Protein AF-A0A433QSH3-F1 (afdb_monomer)

Foldseek 3Di:
DDPVVLVVLCVVVVQDDCPVDDDPVRSVVSNVVVVVPDDDPPVVVVVVVVVCVVCPPPPDDPPDPPVPD

Radius of gyration: 14.86 Å; Cα contacts (8 Å, |Δi|>4): 14; chains: 1; bounding box: 36×29×31 Å

InterPro domains:
  IPR024145 Histone deacetylase complex subunit SAP30/SAP30-like [PTHR13286] (1-56)
  IPR025718 Histone deacetylase complex subunit SAP30, Sin3 binding domain [PF13867] (3-53)
  IPR038291 SAP30, C-terminal domain superfamily [G3DSA:6.10.160.20] (1-62)

Organism: NCBI:txid994334

Solvent-accessible surface area (backbone atoms only — not comparable to full-atom values): 4540 Å² total; per-residue (Å²): 134,57,70,65,57,48,51,48,51,37,61,7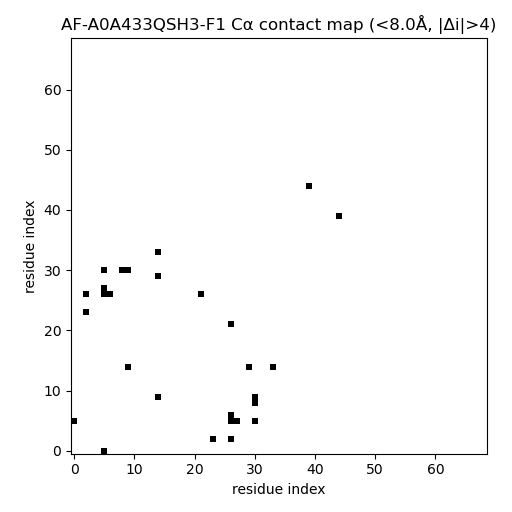7,68,61,65,86,74,87,60,94,79,67,55,69,65,58,46,49,54,54,49,53,60,52,56,76,68,59,83,83,56,63,68,63,52,54,53,54,48,53,52,51,62,77,44,66,83,65,86,68,70,90,66,75,77,75,78,81,123

Nearest PDB structures (foldseek):
  2ld7-assembly1_A  TM=7.901E-01  e=2.614E-02  Mus musculus

pLDDT: mean 80.41, std 17.68, range [37.06, 94.5]

Sequence (69 aa):
MDVLTLRKYKRINKISKIKAKQTREELVSAVTRHFSTIPVKEIEVVTTFLYSVQNKGTRFAPLIVFSNM

Secondary structure (DSSP, 8-state):
--HHHHHHHHHHTT-----SS--HHHHHHHHHHHHTTSPP-HHHHHHHHHHHHHTTTS------SSS--

Mean predicted aligned error: 8.75 Å

Structure (mmCIF, N/CA/C/O backbone):
data_AF-A0A433QSH3-F1
#
_entry.id   AF-A0A433QSH3-F1
#
loop_
_atom_site.group_PDB
_atom_site.id
_atom_site.type_symbol
_atom_site.label_atom_id
_atom_site.label_alt_id
_atom_site.label_comp_id
_atom_site.label_asym_id
_atom_site.label_entity_id
_atom_site.label_seq_id
_atom_site.pdbx_PDB_ins_code
_atom_site.Cartn_x
_atom_site.Cartn_y
_atom_site.Cartn_z
_atom_site.occupancy
_atom_site.B_iso_or_equiv
_atom_site.auth_seq_id
_atom_site.auth_comp_id
_atom_site.auth_asym_id
_atom_site.auth_atom_id
_atom_site.pdbx_PDB_model_num
ATOM 1 N N . MET A 1 1 ? -8.973 -4.139 0.526 1.00 76.12 1 MET A N 1
ATOM 2 C CA . MET A 1 1 ? -7.951 -4.126 1.596 1.00 76.12 1 MET A CA 1
ATOM 3 C C . MET A 1 1 ? -8.625 -4.165 2.955 1.00 76.12 1 MET A C 1
ATOM 5 O O . MET A 1 1 ? -9.677 -3.552 3.132 1.00 76.12 1 MET A O 1
ATOM 9 N N . ASP A 1 2 ? -8.032 -4.893 3.889 1.00 92.50 2 ASP A N 1
ATOM 10 C CA . ASP A 1 2 ? -8.399 -4.900 5.303 1.00 92.50 2 ASP A CA 1
ATOM 11 C C . ASP A 1 2 ? -7.913 -3.621 6.018 1.00 92.50 2 ASP A C 1
ATOM 13 O O . ASP A 1 2 ? -7.056 -2.881 5.525 1.00 92.50 2 ASP A O 1
ATOM 17 N N . VAL A 1 3 ? -8.467 -3.351 7.202 1.00 90.38 3 VAL A N 1
ATOM 18 C CA . VAL A 1 3 ? -8.178 -2.130 7.975 1.00 90.38 3 VAL A CA 1
ATOM 19 C C . VAL A 1 3 ? -6.715 -2.065 8.432 1.00 90.38 3 VAL A C 1
ATOM 21 O O . VAL A 1 3 ? -6.150 -0.970 8.496 1.00 90.38 3 VAL A O 1
ATOM 24 N N . LEU A 1 4 ? -6.074 -3.203 8.727 1.00 91.38 4 LEU A N 1
ATOM 25 C CA . LEU A 1 4 ? -4.675 -3.228 9.162 1.00 91.38 4 LEU A CA 1
ATOM 26 C C . LEU A 1 4 ? -3.742 -2.873 8.002 1.00 91.38 4 LEU A C 1
ATOM 28 O O . LEU A 1 4 ?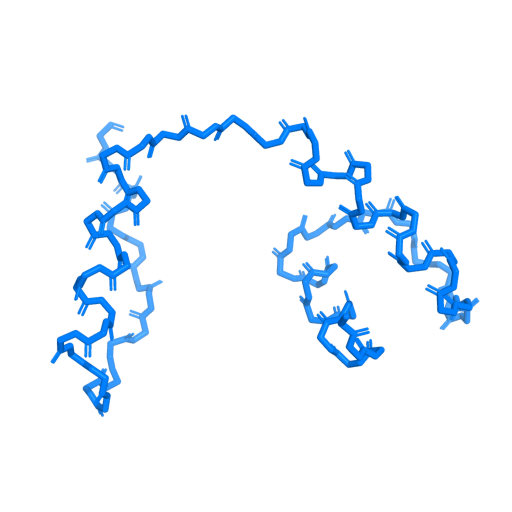 -2.837 -2.053 8.185 1.00 91.38 4 LEU A O 1
ATOM 32 N N . THR A 1 5 ? -4.003 -3.397 6.804 1.00 92.56 5 THR A N 1
ATOM 33 C CA . THR A 1 5 ? -3.262 -3.030 5.589 1.00 92.56 5 THR A CA 1
ATOM 34 C C . THR A 1 5 ? -3.445 -1.559 5.235 1.00 92.56 5 THR A C 1
ATOM 36 O O . THR A 1 5 ? -2.453 -0.886 4.957 1.00 92.56 5 THR A O 1
ATOM 39 N N . LEU A 1 6 ? -4.662 -1.011 5.333 1.00 91.56 6 LEU A N 1
ATOM 40 C CA . LEU A 1 6 ? -4.900 0.423 5.108 1.00 91.56 6 LEU A CA 1
ATOM 41 C C . LEU A 1 6 ? -4.116 1.295 6.106 1.00 91.56 6 LEU A C 1
ATOM 43 O O . LEU A 1 6 ? -3.475 2.275 5.719 1.00 91.56 6 LEU A O 1
ATOM 47 N N . ARG A 1 7 ? -4.089 0.911 7.389 1.00 90.00 7 ARG A N 1
ATOM 48 C CA . ARG A 1 7 ? -3.288 1.596 8.420 1.00 90.00 7 ARG A CA 1
ATOM 49 C C . ARG A 1 7 ? -1.785 1.462 8.169 1.00 90.00 7 ARG A C 1
ATOM 51 O O . ARG A 1 7 ? -1.053 2.432 8.366 1.00 90.00 7 ARG A O 1
ATOM 58 N N . LYS A 1 8 ? -1.318 0.292 7.722 1.00 91.06 8 LYS A N 1
ATOM 59 C CA . LYS A 1 8 ? 0.086 0.059 7.351 1.00 91.06 8 LYS A CA 1
ATOM 60 C C . LYS A 1 8 ? 0.486 0.930 6.162 1.00 91.06 8 LYS A C 1
ATOM 62 O O . LYS A 1 8 ? 1.502 1.614 6.251 1.00 91.06 8 LYS A O 1
ATOM 67 N N . TYR A 1 9 ? -0.326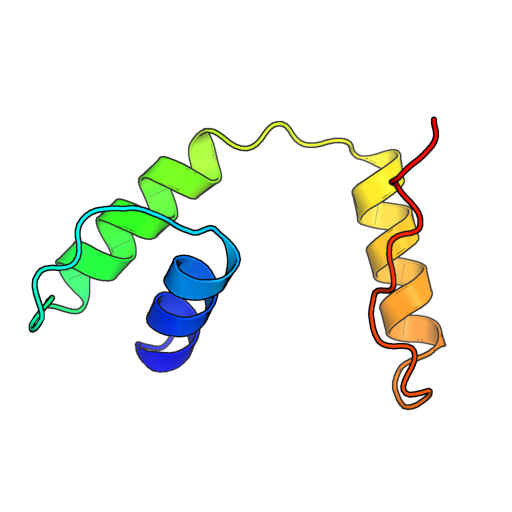 0.960 5.106 1.00 92.12 9 TYR A N 1
ATOM 68 C CA . TYR A 1 9 ? -0.105 1.804 3.932 1.00 92.12 9 TYR A CA 1
ATOM 69 C C . TYR A 1 9 ? -0.002 3.277 4.332 1.00 92.12 9 TYR A C 1
ATOM 71 O O . TYR A 1 9 ? 0.973 3.941 3.984 1.00 92.12 9 TYR A O 1
ATOM 79 N N . LYS A 1 10 ? -0.954 3.766 5.138 1.00 89.50 10 LYS A N 1
ATOM 80 C CA . LYS A 1 10 ? -0.950 5.138 5.659 1.00 89.50 10 LYS A CA 1
ATOM 81 C C . LYS A 1 10 ? 0.329 5.465 6.438 1.00 89.50 10 LYS A C 1
ATOM 83 O O . LYS A 1 10 ? 0.894 6.538 6.250 1.00 89.50 10 LYS A O 1
ATOM 88 N N . ARG A 1 11 ? 0.780 4.547 7.304 1.00 88.75 11 ARG A N 1
ATOM 89 C CA . ARG A 1 11 ? 1.993 4.707 8.123 1.00 88.75 11 ARG A CA 1
ATOM 90 C C . ARG A 1 11 ? 3.252 4.799 7.260 1.00 88.75 11 ARG A C 1
ATOM 92 O O . ARG A 1 11 ? 4.055 5.697 7.476 1.00 88.75 11 ARG A O 1
ATOM 99 N N . ILE A 1 12 ? 3.407 3.889 6.296 1.00 91.12 12 ILE A N 1
ATOM 100 C CA . ILE A 1 12 ? 4.582 3.831 5.410 1.00 91.12 12 ILE A CA 1
ATOM 101 C C . ILE A 1 12 ? 4.646 5.075 4.517 1.00 91.12 12 ILE A C 1
ATOM 103 O O . ILE A 1 12 ? 5.700 5.689 4.402 1.00 91.12 12 ILE A O 1
ATOM 107 N N . ASN A 1 13 ? 3.507 5.487 3.956 1.00 89.50 13 ASN A N 1
ATOM 108 C CA . ASN A 1 13 ? 3.416 6.630 3.043 1.00 89.50 13 ASN A CA 1
ATOM 109 C C . ASN A 1 13 ? 3.219 7.978 3.757 1.00 89.50 13 ASN A C 1
ATOM 111 O O . ASN A 1 13 ? 2.971 8.987 3.108 1.00 89.50 13 ASN A O 1
ATOM 115 N N . LYS A 1 14 ? 3.292 8.008 5.097 1.00 89.06 14 LYS A N 1
ATOM 116 C CA . LYS A 1 14 ? 3.193 9.225 5.925 1.00 89.06 14 LYS A CA 1
ATOM 117 C C . LYS A 1 14 ? 1.996 10.131 5.574 1.00 89.06 14 LYS A C 1
ATOM 119 O O . LYS A 1 14 ? 2.091 11.351 5.679 1.00 89.06 14 LYS A O 1
ATOM 124 N N . ILE A 1 15 ? 0.851 9.548 5.200 1.00 88.44 15 ILE A N 1
ATOM 125 C CA . ILE A 1 15 ? -0.351 10.299 4.796 1.00 88.44 15 ILE A CA 1
ATOM 126 C C . ILE A 1 15 ? -0.920 11.008 6.036 1.00 88.44 15 ILE A C 1
ATOM 128 O O . ILE A 1 15 ? -1.562 10.394 6.900 1.00 88.44 15 ILE A O 1
ATOM 132 N N . SER A 1 16 ? -0.629 12.302 6.165 1.00 69.69 16 SER A N 1
ATOM 133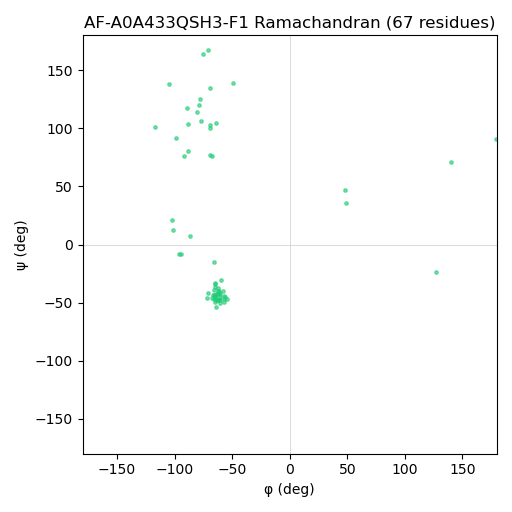 C CA . SER A 1 16 ? -0.888 13.106 7.357 1.00 69.69 16 SER A CA 1
ATOM 134 C C . SER A 1 16 ? -2.344 13.580 7.433 1.00 69.69 16 SER A C 1
ATOM 136 O O . SER A 1 16 ? -2.833 14.358 6.622 1.00 69.69 16 SER A O 1
ATOM 138 N N . LYS A 1 17 ? -3.037 13.053 8.449 1.00 64.31 17 LYS A N 1
ATOM 139 C CA . LYS A 1 17 ? -4.155 13.614 9.236 1.00 64.31 17 LYS A CA 1
ATOM 140 C C . LYS A 1 17 ? -4.511 12.518 10.236 1.00 64.31 17 LYS A C 1
ATOM 142 O O . LYS A 1 17 ? -5.207 11.548 9.922 1.00 64.31 17 LYS A O 1
ATOM 147 N N . ILE A 1 18 ? -3.881 12.570 11.405 1.00 58.47 18 ILE A N 1
ATOM 148 C CA . ILE A 1 18 ? -4.029 11.559 12.456 1.00 58.47 18 ILE A CA 1
ATOM 149 C C . ILE A 1 18 ? -5.210 11.988 13.323 1.00 58.47 18 ILE A C 1
ATOM 151 O O . ILE A 1 18 ? -5.041 12.577 14.381 1.00 58.47 18 ILE A O 1
ATOM 155 N N . LYS A 1 19 ? -6.431 11.709 12.862 1.00 65.19 19 LYS A N 1
ATOM 156 C CA . LYS A 1 19 ? -7.528 11.521 13.813 1.00 65.19 19 LYS A CA 1
ATOM 157 C C . LYS A 1 19 ? -7.357 10.116 14.392 1.00 65.19 19 LYS A C 1
ATOM 159 O O . LYS A 1 19 ? -7.204 9.158 13.637 1.00 65.19 19 LYS A O 1
ATOM 164 N N . ALA A 1 20 ? -7.296 9.995 15.718 1.00 64.31 20 ALA A N 1
ATOM 165 C CA . ALA A 1 20 ? -6.978 8.734 16.403 1.00 64.31 20 ALA A CA 1
ATOM 166 C C . ALA A 1 20 ? -7.973 7.601 16.073 1.00 64.31 20 ALA A C 1
ATOM 168 O O . ALA A 1 20 ? -7.601 6.428 16.008 1.00 64.31 20 ALA A O 1
ATOM 169 N N . LYS A 1 21 ? -9.230 7.959 15.791 1.00 71.06 21 LYS A N 1
ATOM 170 C CA . LYS A 1 21 ? -10.284 7.049 15.341 1.00 71.06 21 LYS A CA 1
ATOM 171 C C . LYS A 1 21 ? -10.719 7.460 13.938 1.00 71.06 21 LYS A C 1
ATOM 173 O O . LYS A 1 21 ? -11.445 8.433 13.794 1.00 71.06 21 LYS A O 1
ATOM 178 N N . GLN A 1 22 ? -10.230 6.740 12.931 1.00 80.88 22 GLN A N 1
ATOM 179 C CA . GLN A 1 22 ? -10.740 6.827 11.564 1.00 80.88 22 GLN A CA 1
ATOM 180 C C . GLN A 1 22 ? -11.579 5.600 11.258 1.00 80.88 22 GLN A C 1
ATOM 182 O O . GLN A 1 22 ? -11.190 4.481 11.622 1.00 80.88 22 GLN A O 1
ATOM 187 N N . THR A 1 23 ? -12.702 5.818 10.585 1.00 89.75 23 THR A N 1
ATOM 188 C CA . THR A 1 23 ? -13.520 4.728 10.054 1.00 89.75 23 THR A CA 1
ATOM 189 C C . THR A 1 23 ? -12.812 4.067 8.872 1.00 89.75 23 THR A C 1
ATOM 191 O O . THR A 1 23 ? -11.806 4.561 8.345 1.00 89.75 23 THR A O 1
ATOM 194 N N . ARG A 1 24 ? -13.311 2.905 8.450 1.00 90.06 24 ARG A N 1
ATOM 195 C CA . ARG A 1 24 ? -12.758 2.193 7.296 1.00 90.06 24 ARG A CA 1
ATOM 196 C C . ARG A 1 24 ? -12.893 3.030 6.021 1.00 90.06 24 ARG A C 1
ATOM 198 O O . ARG A 1 24 ? -11.979 3.043 5.203 1.00 90.06 24 ARG A O 1
ATOM 205 N N . GLU A 1 25 ? -13.996 3.746 5.884 1.00 91.19 25 GLU A N 1
ATOM 206 C CA . GLU A 1 25 ? -14.352 4.565 4.727 1.00 91.19 25 GLU A CA 1
ATOM 207 C C . GLU A 1 25 ? -13.393 5.753 4.595 1.00 91.19 25 GLU A C 1
ATOM 209 O O . GLU A 1 25 ? -12.863 6.010 3.513 1.00 91.19 25 GLU A O 1
ATOM 214 N N . GLU A 1 26 ? -13.081 6.416 5.712 1.00 89.62 26 GLU A N 1
ATOM 215 C CA . GLU A 1 26 ? -12.080 7.485 5.757 1.00 89.62 26 GLU A CA 1
ATOM 216 C C . GLU A 1 26 ? -10.684 6.982 5.367 1.00 89.62 26 GLU A C 1
ATOM 218 O O . GLU A 1 26 ? -9.950 7.669 4.652 1.00 89.62 26 GLU A O 1
ATOM 223 N N . LEU A 1 27 ? -10.314 5.777 5.816 1.00 90.00 27 LEU A N 1
ATOM 224 C CA . LEU A 1 27 ? -9.041 5.156 5.455 1.00 90.00 27 LEU A CA 1
ATOM 225 C C . LEU A 1 27 ? -8.973 4.842 3.958 1.00 90.00 27 LEU A C 1
ATOM 227 O O . LEU A 1 27 ? -7.963 5.150 3.330 1.00 90.00 27 LEU A O 1
ATOM 231 N N . VAL A 1 28 ? -10.030 4.263 3.384 1.00 93.31 28 VAL A N 1
ATOM 232 C CA . VAL A 1 28 ? -10.092 3.967 1.945 1.00 93.31 28 VAL A CA 1
ATOM 233 C C . VAL A 1 28 ? -9.983 5.253 1.135 1.00 93.31 28 VAL A C 1
ATOM 235 O O . VAL A 1 28 ? -9.113 5.343 0.277 1.00 93.31 28 VAL A O 1
ATOM 238 N N . SER A 1 29 ? -10.786 6.270 1.455 1.00 92.25 29 SER A N 1
ATOM 239 C CA . SER A 1 29 ? -10.769 7.554 0.744 1.00 92.25 29 SER A CA 1
ATOM 240 C C . SER A 1 29 ? -9.378 8.204 0.752 1.00 92.25 29 SER A C 1
ATOM 242 O O . SER A 1 29 ? -8.869 8.614 -0.294 1.00 92.25 29 SER A O 1
ATOM 244 N N . ALA A 1 30 ? -8.709 8.224 1.911 1.00 90.50 30 ALA A N 1
ATOM 245 C CA . ALA A 1 30 ? -7.360 8.772 2.030 1.00 90.50 30 ALA A CA 1
ATOM 246 C C . ALA A 1 30 ? -6.320 7.977 1.222 1.00 90.50 30 ALA A C 1
ATOM 248 O O . ALA A 1 30 ? -5.473 8.576 0.558 1.00 90.50 30 ALA A O 1
ATOM 249 N N . VAL A 1 31 ? -6.384 6.641 1.268 1.00 92.44 31 VAL A N 1
ATOM 250 C CA . VAL A 1 31 ? -5.474 5.766 0.515 1.00 92.44 31 VAL A CA 1
ATOM 251 C C . VAL A 1 31 ? -5.690 5.920 -0.985 1.00 92.44 31 VAL A C 1
ATOM 253 O O . VAL A 1 31 ? -4.714 6.113 -1.701 1.00 92.44 31 VAL A O 1
ATOM 256 N N . THR A 1 32 ? -6.936 5.899 -1.457 1.00 93.75 32 THR A N 1
ATOM 257 C CA . THR A 1 32 ? -7.267 6.046 -2.880 1.00 93.75 32 THR A CA 1
ATOM 258 C C . THR A 1 32 ? -6.782 7.383 -3.424 1.00 93.75 32 THR A C 1
ATOM 260 O O . THR A 1 32 ? -6.099 7.407 -4.445 1.00 93.75 32 THR A O 1
ATOM 263 N N . ARG A 1 33 ? -7.055 8.485 -2.710 1.00 93.38 33 ARG A N 1
ATOM 264 C CA . ARG A 1 33 ? -6.605 9.822 -3.119 1.00 93.38 33 ARG A CA 1
ATOM 265 C C . ARG A 1 33 ? -5.084 9.928 -3.179 1.00 93.38 33 ARG A C 1
ATOM 267 O O . ARG A 1 33 ? -4.555 10.543 -4.095 1.00 93.38 33 ARG A O 1
ATOM 274 N N . HIS A 1 34 ? -4.376 9.362 -2.205 1.00 94.00 34 HIS A N 1
ATOM 275 C CA . HIS A 1 34 ? -2.915 9.358 -2.232 1.00 94.00 34 HIS A CA 1
ATOM 276 C C . HIS A 1 34 ? -2.385 8.488 -3.375 1.00 94.00 34 HIS A C 1
ATOM 278 O O . HIS A 1 34 ? -1.525 8.923 -4.133 1.00 94.00 34 HIS A O 1
ATOM 284 N N . PHE A 1 35 ? -2.925 7.281 -3.539 1.00 92.94 35 PHE A N 1
ATOM 285 C CA . PHE A 1 35 ? -2.493 6.348 -4.573 1.00 92.94 35 PHE A CA 1
ATOM 286 C C . PHE A 1 35 ? -2.620 6.944 -5.981 1.00 92.94 35 PHE A C 1
ATOM 288 O O . PHE A 1 35 ? -1.688 6.818 -6.765 1.00 92.94 35 PHE A O 1
ATOM 295 N N . SER A 1 36 ? -3.698 7.684 -6.271 1.00 93.81 36 SER A N 1
ATOM 296 C CA . SER A 1 36 ? -3.871 8.373 -7.561 1.00 93.81 36 SER A CA 1
ATOM 297 C C . SER A 1 36 ? -2.857 9.492 -7.830 1.00 93.81 36 SER A C 1
ATOM 299 O O . SER A 1 36 ? -2.754 9.950 -8.960 1.00 93.81 36 SER A O 1
ATOM 301 N N . THR A 1 37 ? -2.134 9.961 -6.808 1.00 93.31 37 THR A N 1
ATOM 302 C CA . THR A 1 37 ? -1.096 10.998 -6.961 1.00 93.31 37 THR A CA 1
ATOM 303 C C . THR A 1 37 ? 0.308 10.432 -7.149 1.00 93.31 37 THR A C 1
ATOM 305 O O . THR A 1 37 ? 1.230 11.196 -7.422 1.00 93.31 37 THR A O 1
ATOM 308 N N . ILE A 1 38 ? 0.495 9.116 -7.000 1.00 90.56 38 ILE A N 1
ATOM 309 C CA . ILE A 1 38 ? 1.809 8.487 -7.147 1.00 90.56 38 ILE A CA 1
ATOM 310 C C . ILE A 1 38 ? 2.118 8.329 -8.644 1.00 90.56 38 ILE A C 1
ATOM 312 O O . ILE A 1 38 ? 1.388 7.613 -9.332 1.00 90.56 38 ILE A O 1
ATOM 316 N N . PRO A 1 39 ? 3.201 8.934 -9.161 1.00 91.94 39 PRO A N 1
ATOM 317 C CA . PRO A 1 39 ? 3.650 8.666 -10.520 1.00 91.94 39 PRO A CA 1
ATOM 318 C C . PRO A 1 39 ? 4.200 7.238 -10.622 1.00 91.94 39 PRO A C 1
ATOM 320 O O . PRO A 1 39 ? 4.979 6.795 -9.774 1.00 91.94 39 PRO A O 1
ATOM 323 N N . VAL A 1 40 ? 3.811 6.515 -11.671 1.00 89.81 40 VAL A N 1
ATOM 324 C CA . VAL A 1 40 ? 4.288 5.150 -11.915 1.00 89.81 40 VAL A CA 1
ATOM 325 C C . VAL A 1 40 ? 5.558 5.201 -12.755 1.00 89.81 40 VAL A C 1
ATOM 327 O O . VAL A 1 40 ? 5.541 5.642 -13.900 1.00 89.81 40 VAL A O 1
ATOM 330 N N . LYS A 1 41 ? 6.661 4.710 -12.189 1.00 93.62 41 LYS A N 1
ATOM 331 C CA . LYS A 1 41 ? 7.904 4.444 -12.918 1.00 93.62 41 LYS A CA 1
ATOM 332 C C . LYS A 1 41 ? 7.974 2.959 -13.257 1.00 93.62 41 LYS A C 1
ATOM 334 O O . LYS A 1 41 ? 8.427 2.152 -12.448 1.00 93.62 41 LYS A O 1
ATOM 339 N N . GLU A 1 42 ? 7.477 2.594 -14.434 1.00 90.31 42 GLU A N 1
ATOM 340 C CA . GLU A 1 42 ? 7.198 1.196 -14.796 1.00 90.31 42 GLU A CA 1
ATOM 341 C C . GLU A 1 42 ? 8.403 0.264 -14.629 1.00 90.31 42 GLU A C 1
ATOM 343 O O . GLU A 1 42 ? 8.282 -0.785 -13.997 1.00 90.31 42 GLU A O 1
ATOM 348 N N . ILE A 1 43 ? 9.579 0.673 -15.115 1.00 94.50 43 ILE A N 1
ATOM 349 C CA . ILE A 1 43 ? 10.801 -0.140 -15.043 1.00 94.50 43 ILE A CA 1
ATOM 350 C C . ILE A 1 43 ? 11.188 -0.424 -13.586 1.00 94.50 43 ILE A C 1
ATOM 352 O O . ILE A 1 43 ? 11.457 -1.575 -13.238 1.00 94.50 43 ILE A O 1
ATOM 356 N N . GLU A 1 44 ? 11.177 0.591 -12.717 1.00 91.75 44 GLU A N 1
ATOM 357 C CA . GLU A 1 44 ? 11.507 0.429 -11.29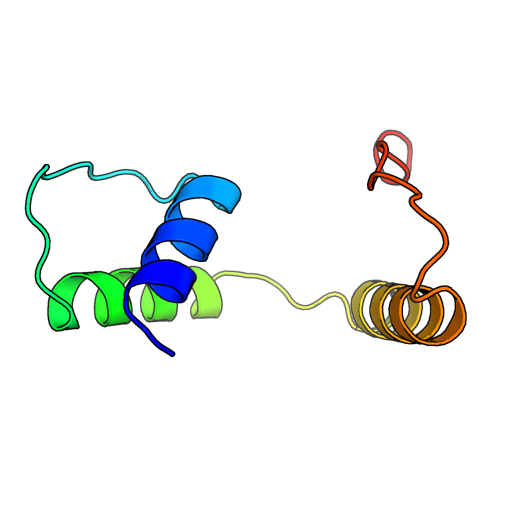4 1.00 91.75 44 GLU A CA 1
ATOM 358 C C . GLU A 1 44 ? 10.504 -0.504 -10.601 1.00 91.75 44 GLU A C 1
ATOM 360 O O . GLU A 1 44 ? 10.900 -1.391 -9.840 1.00 91.75 44 GLU A O 1
ATOM 365 N N . VAL A 1 45 ? 9.209 -0.346 -10.896 1.00 92.69 45 VAL A N 1
ATOM 366 C CA . VAL A 1 45 ? 8.132 -1.152 -10.301 1.00 92.69 45 VAL A CA 1
ATOM 367 C C . VAL A 1 45 ? 8.244 -2.619 -10.713 1.00 92.69 45 VAL A C 1
ATOM 369 O O . VAL A 1 45 ? 8.226 -3.495 -9.844 1.00 92.69 45 VAL A O 1
ATOM 372 N N . VAL A 1 46 ? 8.399 -2.902 -12.010 1.00 93.44 46 VAL A N 1
ATOM 373 C CA . VAL A 1 46 ? 8.516 -4.277 -12.522 1.00 93.44 46 VAL A CA 1
ATOM 374 C C . VAL A 1 46 ? 9.789 -4.937 -11.997 1.00 93.44 46 VAL A C 1
ATOM 376 O O . VAL A 1 46 ? 9.733 -6.063 -11.502 1.00 93.44 46 VAL A O 1
ATOM 379 N N . THR A 1 47 ? 10.916 -4.223 -12.018 1.00 94.12 47 THR A N 1
ATOM 380 C CA . THR A 1 47 ? 12.201 -4.740 -11.522 1.00 94.12 47 THR A CA 1
ATOM 381 C C . THR A 1 47 ? 12.127 -5.063 -10.033 1.00 94.12 47 THR A C 1
ATOM 383 O O . THR A 1 47 ? 12.490 -6.163 -9.614 1.00 94.12 47 THR A O 1
ATOM 386 N N . THR A 1 48 ? 11.585 -4.143 -9.228 1.00 89.44 48 THR A N 1
ATOM 387 C CA . THR A 1 48 ? 11.429 -4.340 -7.779 1.00 89.44 48 THR A CA 1
ATOM 388 C C . THR A 1 48 ? 10.502 -5.513 -7.481 1.00 89.44 48 THR A C 1
ATOM 390 O O . THR A 1 48 ? 10.777 -6.303 -6.574 1.00 89.44 48 THR A O 1
ATOM 393 N N . PHE A 1 49 ? 9.418 -5.660 -8.246 1.00 91.69 49 PHE A N 1
ATOM 394 C CA . PHE A 1 49 ? 8.486 -6.772 -8.097 1.00 91.69 49 PHE A CA 1
ATOM 395 C C . PHE A 1 49 ? 9.151 -8.118 -8.406 1.00 91.69 49 PHE A C 1
ATOM 397 O O . PHE A 1 49 ? 9.139 -9.003 -7.547 1.00 91.69 49 PHE A O 1
ATOM 404 N N . LEU A 1 50 ? 9.772 -8.261 -9.583 1.00 93.38 50 LEU A N 1
ATOM 405 C CA . LEU A 1 50 ? 10.452 -9.495 -9.990 1.00 93.38 50 LEU A CA 1
ATOM 406 C C . LEU A 1 50 ? 11.537 -9.885 -8.987 1.00 93.38 50 LEU A C 1
ATOM 408 O O . LEU A 1 50 ? 11.562 -11.026 -8.522 1.00 93.38 50 LEU A O 1
ATOM 412 N N . TYR A 1 51 ? 12.365 -8.919 -8.581 1.00 91.19 51 TYR A N 1
ATOM 413 C CA . TYR A 1 51 ? 13.414 -9.144 -7.594 1.00 91.19 51 TYR A CA 1
ATOM 414 C C . TYR A 1 51 ? 12.841 -9.615 -6.250 1.00 91.19 51 TYR A C 1
ATOM 416 O O . TYR A 1 51 ? 13.331 -10.584 -5.670 1.00 91.19 51 TYR A O 1
ATOM 424 N N . SER A 1 52 ? 11.772 -8.973 -5.768 1.00 88.62 52 SER A N 1
ATOM 425 C CA . SER A 1 52 ? 11.138 -9.317 -4.488 1.00 88.62 52 SER A CA 1
ATOM 426 C C . SER A 1 52 ? 10.509 -10.711 -4.494 1.00 88.62 52 SER A C 1
ATOM 428 O O . SER A 1 52 ? 10.540 -11.405 -3.478 1.00 88.62 52 SER A O 1
ATOM 430 N N . VAL A 1 53 ? 9.925 -11.128 -5.622 1.00 91.00 53 VAL A N 1
ATOM 431 C CA . VAL A 1 53 ? 9.318 -12.458 -5.773 1.00 91.00 53 VAL A CA 1
ATOM 432 C C . VAL A 1 53 ? 10.393 -13.539 -5.834 1.00 91.00 53 VAL A C 1
ATOM 434 O O . VAL A 1 53 ? 10.279 -14.538 -5.126 1.00 91.00 53 VAL A O 1
ATOM 437 N N . GLN A 1 54 ? 11.445 -13.327 -6.629 1.00 89.94 54 GLN A N 1
ATOM 438 C CA . GLN A 1 54 ? 12.548 -14.282 -6.780 1.00 89.94 54 GLN A CA 1
ATOM 439 C C . GLN A 1 54 ? 13.345 -14.474 -5.481 1.00 89.94 54 GLN A C 1
ATOM 441 O O . GLN A 1 54 ? 13.778 -15.584 -5.192 1.00 89.94 54 GLN A O 1
ATOM 446 N N . ASN A 1 55 ? 13.490 -13.423 -4.667 1.00 87.75 55 ASN A N 1
ATOM 447 C CA . ASN A 1 55 ? 14.255 -13.446 -3.413 1.00 87.75 55 ASN A CA 1
ATOM 448 C C . ASN A 1 55 ? 13.364 -13.548 -2.162 1.00 87.75 55 ASN A C 1
ATOM 450 O O . ASN A 1 55 ? 13.760 -13.169 -1.056 1.00 87.75 55 ASN A O 1
ATOM 454 N N . LYS A 1 56 ? 12.127 -14.033 -2.310 1.00 74.94 56 LYS A N 1
ATOM 455 C CA . LYS A 1 56 ? 11.173 -14.137 -1.204 1.00 74.94 56 LYS A CA 1
ATOM 456 C C . LYS A 1 56 ? 11.682 -15.124 -0.141 1.00 74.94 56 LYS A C 1
ATOM 458 O O . LYS A 1 56 ? 11.587 -16.332 -0.312 1.00 74.94 56 LYS A O 1
ATOM 463 N N . GLY A 1 57 ? 12.169 -14.599 0.984 1.00 65.44 57 GLY A N 1
ATOM 464 C CA . GLY A 1 57 ? 12.711 -15.382 2.107 1.00 65.44 57 GLY A CA 1
ATOM 465 C C . GLY A 1 57 ? 14.114 -14.939 2.522 1.00 65.44 57 GLY A C 1
ATOM 466 O O . GLY A 1 57 ? 14.481 -15.061 3.690 1.00 65.44 57 GLY A O 1
ATOM 467 N N . THR A 1 58 ? 14.852 -14.313 1.609 1.00 63.69 58 THR A N 1
ATOM 468 C CA . THR A 1 58 ? 16.095 -13.609 1.907 1.00 63.69 58 THR A CA 1
ATOM 469 C C . THR A 1 58 ? 15.713 -12.268 2.536 1.00 63.69 58 THR A C 1
ATOM 471 O O . THR A 1 58 ? 15.177 -11.386 1.868 1.00 63.69 58 THR A O 1
ATOM 474 N N . ARG A 1 59 ? 15.892 -12.115 3.857 1.00 56.22 59 ARG A N 1
ATOM 475 C CA . ARG A 1 59 ? 15.666 -10.839 4.566 1.00 56.22 59 ARG A CA 1
ATOM 476 C C . ARG A 1 59 ? 16.713 -9.811 4.130 1.00 56.22 59 ARG A C 1
ATOM 478 O O . ARG A 1 59 ? 17.619 -9.478 4.884 1.00 56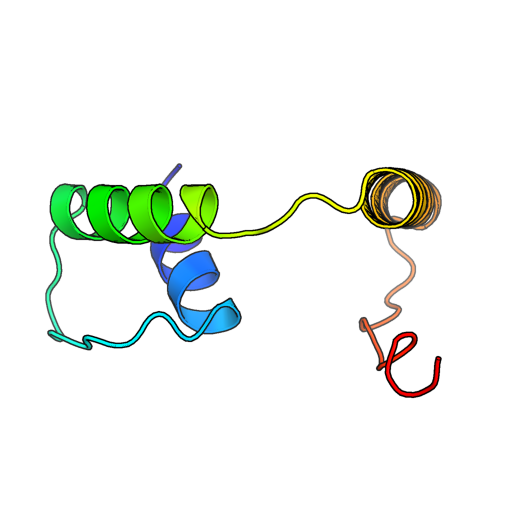.22 59 ARG A O 1
ATOM 485 N N . PHE A 1 60 ? 16.556 -9.256 2.940 1.00 54.59 60 PHE A N 1
ATOM 486 C CA . PHE A 1 60 ? 17.106 -7.948 2.648 1.00 54.59 60 PHE A CA 1
ATOM 487 C C . PHE A 1 60 ? 16.040 -6.945 3.065 1.00 54.59 60 PHE A C 1
ATOM 489 O O . PHE A 1 60 ? 14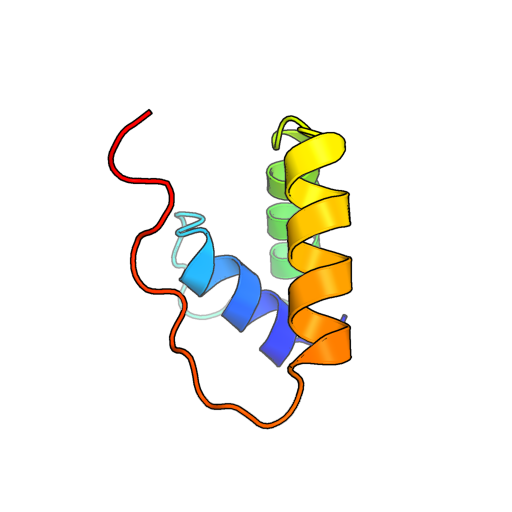.998 -6.797 2.427 1.00 54.59 60 PHE A O 1
ATOM 496 N N . ALA A 1 61 ? 16.261 -6.301 4.213 1.00 48.25 61 ALA A N 1
ATOM 497 C CA . ALA A 1 61 ? 15.590 -5.040 4.483 1.00 48.25 61 ALA A CA 1
ATOM 498 C C . ALA A 1 61 ? 15.783 -4.154 3.239 1.00 48.25 61 ALA A C 1
ATOM 500 O O . ALA A 1 61 ? 16.881 -4.181 2.677 1.00 48.25 61 ALA A O 1
ATOM 501 N N . PRO A 1 62 ? 14.767 -3.400 2.784 1.00 46.59 62 PRO A N 1
ATOM 502 C CA . PRO A 1 62 ? 14.936 -2.457 1.692 1.00 46.59 62 PRO A CA 1
ATOM 503 C C . PRO A 1 62 ? 15.814 -1.314 2.212 1.00 46.59 62 PRO A C 1
ATOM 505 O O . PRO A 1 62 ? 15.338 -0.254 2.610 1.00 46.59 62 PRO A O 1
ATOM 508 N N . LEU A 1 63 ? 17.116 -1.564 2.298 1.00 44.16 63 LEU A N 1
ATOM 509 C CA . LEU A 1 63 ? 18.123 -0.544 2.433 1.00 44.16 63 LEU A CA 1
ATOM 510 C C . LEU A 1 63 ? 18.127 0.165 1.089 1.00 44.16 63 LEU A C 1
ATOM 512 O O . LEU A 1 63 ? 18.620 -0.391 0.126 1.00 44.16 63 LEU A O 1
ATOM 516 N N . ILE A 1 64 ? 17.519 1.346 1.015 1.00 45.94 64 ILE A N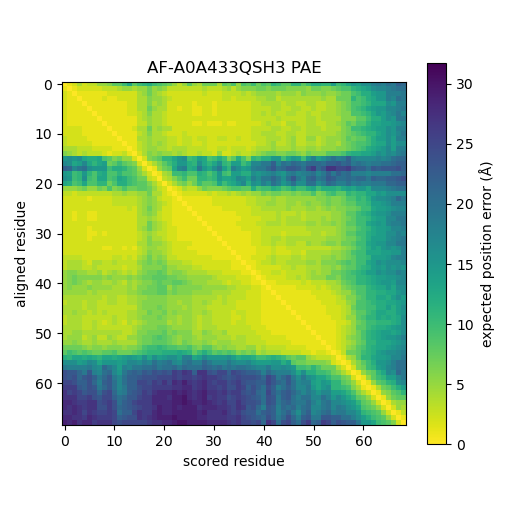 1
ATOM 517 C CA . ILE A 1 64 ? 18.266 2.525 0.565 1.00 45.94 64 ILE A CA 1
ATOM 518 C C . ILE A 1 64 ? 19.090 2.273 -0.728 1.00 45.94 64 ILE A C 1
ATOM 520 O O . ILE A 1 64 ? 20.262 2.606 -0.778 1.00 45.94 64 ILE A O 1
ATOM 524 N N . VAL A 1 65 ? 18.523 1.662 -1.781 1.00 45.19 65 VAL A N 1
ATOM 525 C CA . VAL A 1 65 ? 19.236 1.518 -3.078 1.00 45.19 65 VAL A CA 1
ATOM 526 C C . VAL A 1 65 ? 18.864 2.630 -4.067 1.00 45.19 65 VAL A C 1
ATOM 528 O O . VAL A 1 65 ? 19.549 2.826 -5.056 1.00 45.19 65 VAL A O 1
ATOM 531 N N . PHE A 1 66 ? 17.866 3.463 -3.762 1.00 45.09 66 PHE A N 1
ATOM 532 C CA . PHE A 1 66 ? 17.589 4.673 -4.555 1.00 45.09 66 PHE A CA 1
ATOM 533 C C . PHE A 1 66 ? 18.107 5.965 -3.910 1.00 45.09 66 PHE A C 1
ATOM 535 O O . PHE A 1 66 ? 17.757 7.055 -4.347 1.00 45.09 66 PHE A O 1
ATOM 542 N N . SER A 1 67 ? 18.946 5.872 -2.873 1.00 38.16 67 SER A N 1
ATOM 543 C CA . SER A 1 67 ? 19.689 7.036 -2.378 1.00 38.16 67 SER A CA 1
ATOM 544 C C . SER A 1 67 ? 21.037 7.082 -3.094 1.00 38.16 67 SER A C 1
ATOM 546 O O . SER A 1 67 ? 22.032 6.638 -2.534 1.00 38.16 67 SER A O 1
ATOM 548 N N . ASN A 1 68 ? 20.999 7.523 -4.355 1.00 37.06 68 ASN A N 1
ATOM 549 C CA . ASN A 1 68 ? 22.090 7.996 -5.227 1.00 37.06 68 ASN A CA 1
ATOM 550 C C . ASN A 1 68 ? 21.895 7.487 -6.662 1.00 37.06 68 ASN A C 1
ATOM 552 O O . A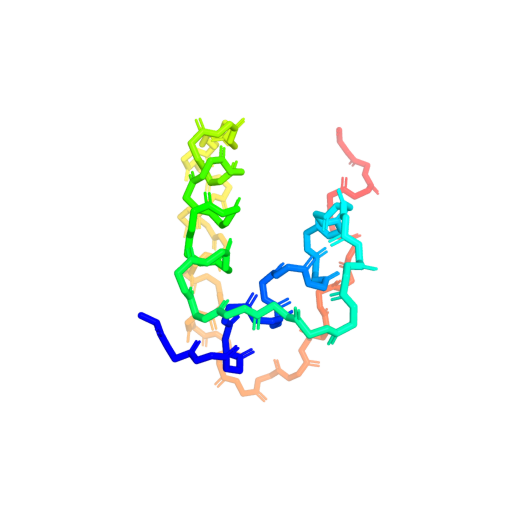SN A 1 68 ? 22.648 6.635 -7.125 1.00 37.06 68 ASN A O 1
ATOM 556 N N . MET A 1 69 ? 20.895 8.033 -7.351 1.00 39.00 69 MET A N 1
ATOM 557 C CA . MET A 1 69 ? 20.926 8.314 -8.790 1.00 39.00 69 MET A CA 1
ATOM 558 C C . MET A 1 69 ? 20.030 9.518 -9.063 1.00 39.00 69 MET A C 1
ATOM 560 O O . MET A 1 69 ? 18.941 9.579 -8.447 1.00 39.00 69 MET A O 1
#